Protein AF-A0A7W7AYJ3-F1 (afdb_monomer)

Mean predicted aligned error: 10.41 Å

pLDDT: mean 77.42, std 14.68, range [46.53, 96.31]

Sequence (49 aa):
MKMGVDRAYVSGMERGQQNVTLLTMWHLSEALGVRPADLLDETVEEAET

Foldseek 3Di:
DPVVVVVVVVVCCVVVVDPDDPVNLCVVCVVVVHDSVVVVDPPDDPPDD

Structure (mmCIF, N/CA/C/O backbone):
data_AF-A0A7W7AYJ3-F1
#
_entry.id   AF-A0A7W7AYJ3-F1
#
loop_
_atom_site.group_PD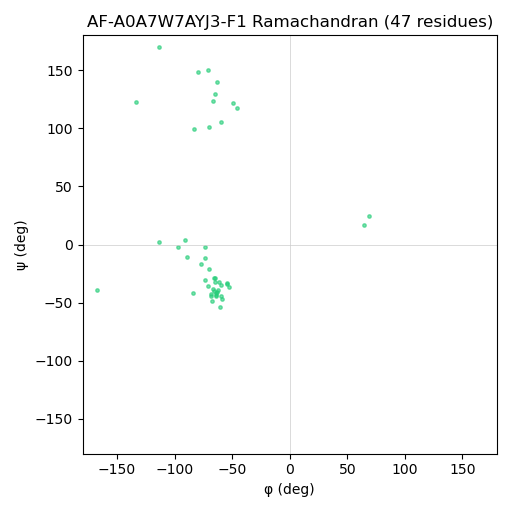B
_atom_site.id
_atom_site.type_symbol
_atom_site.label_atom_id
_atom_site.label_alt_id
_atom_site.label_comp_id
_atom_site.label_asym_id
_atom_site.label_entity_id
_atom_site.label_seq_id
_atom_site.pdbx_PDB_ins_code
_atom_site.Cartn_x
_atom_site.Cartn_y
_atom_site.Cartn_z
_atom_site.occupancy
_atom_site.B_iso_or_equiv
_atom_site.auth_seq_id
_atom_site.auth_comp_id
_atom_site.auth_asym_id
_atom_site.auth_atom_id
_atom_site.pdbx_PDB_model_num
ATOM 1 N N . MET A 1 1 ? 3.211 -14.964 -20.306 1.00 49.59 1 MET A N 1
ATOM 2 C CA . MET A 1 1 ? 4.226 -14.281 -19.473 1.00 49.59 1 MET A CA 1
ATOM 3 C C . MET A 1 1 ? 3.509 -13.311 -18.542 1.00 49.59 1 MET A C 1
ATOM 5 O O . MET A 1 1 ? 3.104 -12.274 -19.034 1.00 49.59 1 MET A O 1
ATOM 9 N N . LYS A 1 2 ? 3.252 -13.639 -17.268 1.00 53.47 2 LYS A N 1
ATOM 10 C CA . LYS A 1 2 ? 2.870 -12.619 -16.256 1.00 53.47 2 LYS A CA 1
ATOM 11 C C . LYS A 1 2 ? 2.928 -13.144 -14.818 1.00 53.47 2 LYS A C 1
ATOM 13 O O . LYS A 1 2 ? 3.520 -12.499 -13.970 1.00 53.47 2 LYS A O 1
ATOM 18 N N . MET A 1 3 ? 2.518 -14.397 -14.599 1.00 57.66 3 MET A N 1
ATOM 19 C CA . MET A 1 3 ? 2.506 -15.035 -13.268 1.00 57.66 3 MET A CA 1
ATOM 20 C C . MET A 1 3 ? 3.835 -14.981 -12.486 1.00 57.66 3 MET A C 1
ATOM 22 O O . MET A 1 3 ? 3.826 -14.811 -11.272 1.00 57.66 3 MET A O 1
ATOM 26 N N . GLY A 1 4 ? 4.989 -15.100 -13.156 1.00 57.78 4 GLY A N 1
ATOM 27 C CA . GLY A 1 4 ? 6.295 -15.063 -12.479 1.00 57.78 4 GLY A CA 1
ATOM 28 C C . GLY A 1 4 ? 6.724 -13.670 -12.002 1.00 57.78 4 GLY A C 1
ATOM 29 O O . GLY A 1 4 ? 7.410 -13.563 -10.990 1.00 57.78 4 GLY A O 1
A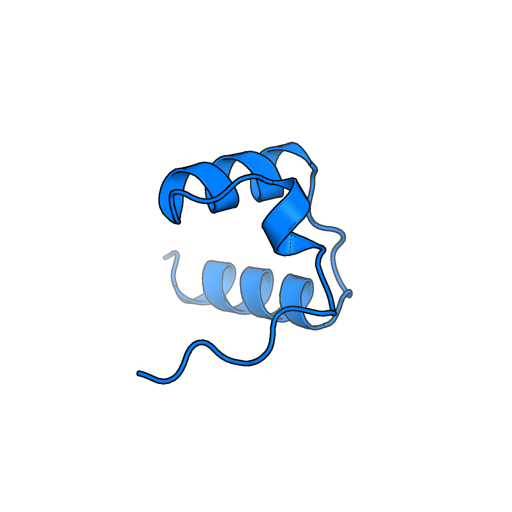TOM 30 N N . VAL A 1 5 ? 6.303 -12.612 -12.704 1.00 57.62 5 VAL A N 1
ATOM 31 C CA . VAL A 1 5 ? 6.622 -11.218 -12.350 1.00 57.62 5 VAL A CA 1
ATOM 32 C C . VAL A 1 5 ? 5.635 -10.706 -11.303 1.00 57.62 5 VAL A C 1
ATOM 34 O O . VAL A 1 5 ? 6.066 -10.117 -10.317 1.00 57.62 5 VAL A O 1
ATOM 37 N N . ASP A 1 6 ? 4.343 -11.021 -11.453 1.00 68.19 6 ASP A N 1
ATOM 38 C CA . ASP A 1 6 ? 3.307 -10.670 -10.473 1.00 68.19 6 ASP A CA 1
ATOM 39 C C . ASP A 1 6 ? 3.599 -11.279 -9.094 1.00 68.19 6 ASP A C 1
ATOM 41 O O . ASP A 1 6 ? 3.556 -10.578 -8.086 1.00 68.19 6 ASP A O 1
ATOM 45 N N . ARG A 1 7 ? 4.006 -12.555 -9.025 1.00 69.00 7 ARG A N 1
ATOM 46 C CA . ARG A 1 7 ? 4.343 -13.194 -7.742 1.00 69.00 7 ARG A CA 1
ATOM 47 C C . ARG A 1 7 ? 5.571 -12.573 -7.070 1.00 69.00 7 ARG A C 1
ATOM 49 O O . ARG A 1 7 ? 5.575 -12.406 -5.854 1.00 69.00 7 ARG A O 1
ATOM 56 N N . ALA A 1 8 ? 6.608 -12.230 -7.837 1.00 67.69 8 ALA A N 1
ATOM 57 C CA . ALA A 1 8 ? 7.798 -11.572 -7.294 1.00 67.69 8 ALA A CA 1
ATOM 58 C C . ALA A 1 8 ? 7.475 -10.159 -6.778 1.00 67.69 8 ALA A C 1
ATOM 60 O O . ALA A 1 8 ? 7.978 -9.759 -5.728 1.00 67.69 8 ALA A O 1
ATOM 61 N N . TYR A 1 9 ? 6.600 -9.440 -7.486 1.00 63.06 9 TYR A N 1
ATOM 62 C CA . TYR A 1 9 ? 6.151 -8.100 -7.125 1.00 63.06 9 TYR A CA 1
ATOM 63 C C . TYR A 1 9 ? 5.294 -8.103 -5.851 1.00 63.06 9 TYR A C 1
ATOM 65 O O . TYR A 1 9 ? 5.601 -7.372 -4.911 1.00 63.06 9 TYR A O 1
ATOM 73 N N . VAL A 1 10 ? 4.295 -8.990 -5.765 1.00 67.38 10 VAL A N 1
ATOM 74 C CA . VAL A 1 10 ? 3.457 -9.172 -4.563 1.00 67.38 10 VAL A CA 1
ATOM 75 C C . VAL A 1 10 ? 4.305 -9.547 -3.350 1.00 67.38 10 VAL A C 1
ATOM 77 O O . VAL A 1 10 ? 4.222 -8.904 -2.310 1.00 67.38 10 VAL A O 1
ATOM 80 N N . SER A 1 11 ? 5.221 -10.500 -3.513 1.00 74.00 11 SER A N 1
ATOM 81 C CA . SER A 1 11 ? 6.093 -10.945 -2.425 1.00 74.00 11 SER A CA 1
ATOM 82 C C . SER A 1 11 ? 7.066 -9.855 -1.939 1.00 74.00 11 SER A C 1
ATOM 84 O O . SER A 1 11 ? 7.472 -9.847 -0.779 1.00 74.00 11 SER A O 1
ATOM 86 N N . GLY A 1 12 ? 7.463 -8.927 -2.817 1.00 73.75 12 GLY A N 1
ATOM 87 C CA . GLY A 1 12 ? 8.244 -7.745 -2.447 1.00 73.75 12 GLY A CA 1
ATOM 88 C C . GLY A 1 12 ? 7.440 -6.714 -1.648 1.00 73.75 12 GLY A C 1
ATOM 89 O O . GLY A 1 12 ? 7.994 -6.104 -0.733 1.00 73.75 12 GLY A O 1
ATOM 90 N N . MET A 1 13 ? 6.149 -6.555 -1.956 1.00 68.19 13 MET A N 1
ATOM 91 C CA . MET A 1 13 ? 5.231 -5.679 -1.216 1.00 68.19 13 MET A CA 1
ATOM 92 C C . MET A 1 13 ? 4.948 -6.219 0.193 1.00 68.19 13 MET A C 1
ATOM 94 O O . MET A 1 13 ? 5.066 -5.468 1.154 1.00 68.19 13 MET A O 1
ATOM 98 N N . GLU A 1 14 ? 4.702 -7.525 0.343 1.00 70.25 14 GLU A N 1
ATOM 99 C CA . GLU A 1 14 ? 4.465 -8.168 1.652 1.00 70.25 14 GLU A CA 1
ATOM 100 C C . GLU A 1 14 ? 5.661 -8.056 2.612 1.00 70.25 14 GLU A C 1
ATOM 102 O O . GLU A 1 14 ? 5.491 -7.976 3.824 1.00 70.25 14 GLU A O 1
ATOM 107 N N . ARG A 1 15 ? 6.892 -8.039 2.081 1.00 76.62 15 ARG A N 1
ATOM 108 C CA . ARG A 1 15 ? 8.124 -7.907 2.882 1.00 76.62 15 ARG A CA 1
ATOM 109 C C . ARG A 1 15 ? 8.586 -6.461 3.088 1.00 76.62 15 ARG A C 1
ATOM 111 O O . ARG A 1 15 ? 9.688 -6.261 3.596 1.00 76.62 15 ARG A O 1
ATOM 118 N N . GLY A 1 16 ? 7.832 -5.466 2.614 1.00 66.31 16 GLY A N 1
ATOM 119 C CA . GLY A 1 16 ? 8.241 -4.057 2.663 1.00 66.31 16 GLY A CA 1
ATOM 120 C C . GLY A 1 16 ? 9.490 -3.729 1.830 1.00 66.31 16 GLY A C 1
ATOM 121 O O . GLY A 1 16 ? 10.117 -2.693 2.025 1.00 66.31 16 GLY A O 1
ATOM 122 N N . GLN A 1 17 ? 9.879 -4.600 0.890 1.00 69.56 17 GLN A N 1
ATOM 123 C CA . GLN A 1 17 ? 11.007 -4.364 -0.027 1.00 69.56 17 GLN A CA 1
ATOM 124 C C . GLN A 1 17 ? 10.625 -3.398 -1.161 1.00 69.56 17 GLN A C 1
ATOM 126 O O . GLN A 1 17 ? 11.486 -2.851 -1.855 1.00 69.56 17 GLN A O 1
ATOM 131 N N . GLN A 1 18 ? 9.323 -3.205 -1.370 1.00 66.81 18 GLN A N 1
ATOM 132 C CA . GLN A 1 18 ? 8.738 -2.251 -2.301 1.00 66.81 18 GLN A CA 1
ATOM 133 C C . GLN A 1 18 ? 7.616 -1.504 -1.580 1.00 66.81 18 GLN A C 1
ATOM 135 O O . GLN A 1 18 ? 6.669 -2.126 -1.105 1.00 66.81 18 GLN A O 1
ATOM 140 N N . ASN A 1 19 ? 7.711 -0.174 -1.522 1.00 74.56 19 ASN A N 1
ATOM 141 C CA . ASN A 1 19 ? 6.627 0.645 -0.990 1.00 74.56 19 ASN A CA 1
ATOM 142 C C . ASN A 1 19 ? 5.419 0.546 -1.926 1.00 74.56 19 ASN A C 1
ATOM 144 O O . ASN A 1 19 ? 5.519 0.860 -3.116 1.00 74.56 19 ASN A O 1
ATOM 148 N N . VAL A 1 20 ? 4.275 0.133 -1.383 1.00 76.75 20 VAL A N 1
ATOM 149 C 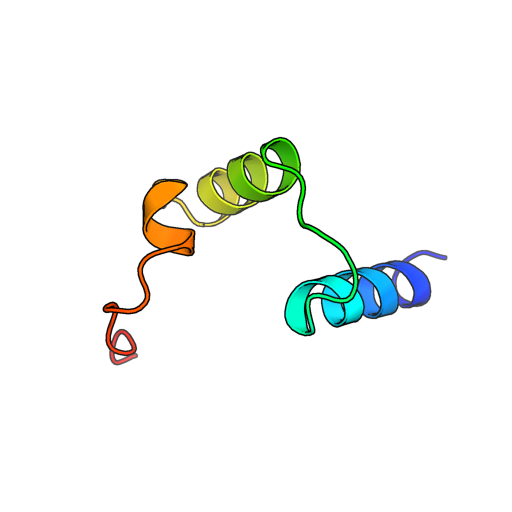CA . VAL A 1 20 ? 2.996 0.181 -2.093 1.00 76.75 20 VAL A CA 1
ATOM 150 C C . VAL A 1 20 ? 2.657 1.647 -2.353 1.00 76.75 20 VAL A C 1
ATOM 152 O O . VAL A 1 20 ? 2.721 2.483 -1.452 1.00 76.75 20 VAL A O 1
ATOM 155 N N . THR A 1 21 ? 2.318 1.987 -3.597 1.00 87.25 21 THR A N 1
ATOM 156 C CA . THR A 1 21 ? 1.853 3.346 -3.896 1.00 87.25 21 THR A CA 1
ATOM 157 C C . THR A 1 21 ? 0.461 3.557 -3.305 1.00 87.25 21 THR A C 1
ATOM 159 O O . THR A 1 21 ? -0.340 2.621 -3.259 1.00 87.25 21 THR A O 1
ATOM 162 N N . LEU A 1 22 ? 0.123 4.794 -2.933 1.00 89.44 22 LEU A N 1
ATOM 163 C CA . LEU A 1 22 ? -1.236 5.125 -2.482 1.00 89.44 22 LEU A CA 1
ATOM 164 C C . LEU A 1 22 ? -2.304 4.719 -3.514 1.00 89.44 22 LEU A C 1
ATOM 166 O O . LEU A 1 22 ? -3.390 4.295 -3.137 1.00 89.44 22 LEU A O 1
ATOM 170 N N . LEU A 1 23 ? -1.980 4.779 -4.811 1.00 92.12 23 LEU A N 1
ATOM 171 C CA . LEU A 1 23 ? -2.883 4.368 -5.888 1.00 92.12 23 LEU A CA 1
ATOM 172 C C . LEU A 1 23 ? -3.123 2.851 -5.904 1.00 92.12 23 LEU A C 1
ATOM 174 O O . LEU A 1 23 ? -4.252 2.402 -6.070 1.00 92.12 23 LEU A O 1
ATOM 178 N N . THR A 1 24 ? -2.072 2.053 -5.704 1.00 90.06 24 THR A N 1
ATOM 179 C CA . THR A 1 24 ? -2.194 0.592 -5.600 1.00 90.06 24 THR A CA 1
ATOM 180 C C . THR A 1 24 ? -3.024 0.201 -4.377 1.00 90.06 24 THR A C 1
ATOM 182 O O . THR A 1 24 ? -3.885 -0.668 -4.482 1.00 90.06 24 THR A O 1
ATOM 185 N N . MET A 1 25 ? -2.807 0.871 -3.241 1.00 90.81 25 MET A N 1
ATOM 186 C CA . MET A 1 25 ? -3.578 0.662 -2.012 1.00 90.81 25 MET A CA 1
ATOM 187 C C . MET A 1 25 ? -5.058 1.023 -2.197 1.00 90.81 25 MET A C 1
ATOM 189 O O . MET A 1 25 ? -5.932 0.284 -1.752 1.00 90.81 25 MET A O 1
ATOM 193 N N . TRP A 1 26 ? -5.345 2.114 -2.913 1.00 93.81 26 TRP A N 1
ATOM 194 C CA . TRP A 1 26 ? -6.710 2.510 -3.248 1.00 93.81 26 TRP A CA 1
ATOM 195 C C . TRP A 1 26 ? -7.427 1.441 -4.079 1.00 93.81 26 TRP A C 1
ATOM 197 O O . TRP A 1 26 ? -8.471 0.945 -3.660 1.00 93.81 26 TRP A O 1
ATOM 207 N N . HIS A 1 27 ? -6.842 1.008 -5.201 1.00 94.31 27 HIS A N 1
ATOM 208 C CA . HIS A 1 27 ? -7.447 -0.036 -6.039 1.00 94.31 27 HIS A CA 1
ATOM 209 C C . HIS A 1 27 ? -7.642 -1.358 -5.284 1.00 94.31 27 HIS A C 1
ATOM 211 O O . HIS A 1 27 ? -8.626 -2.060 -5.511 1.00 94.31 27 HIS A O 1
ATOM 217 N N . LEU A 1 28 ? -6.722 -1.700 -4.376 1.00 92.25 28 LEU A N 1
ATOM 218 C CA . LEU A 1 28 ? -6.859 -2.875 -3.520 1.00 92.25 28 LEU A CA 1
ATOM 219 C C . LEU A 1 28 ? -8.067 -2.750 -2.581 1.00 92.25 28 LEU 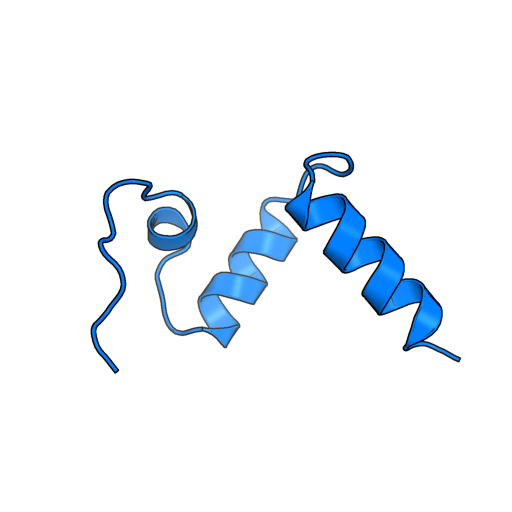A C 1
ATOM 221 O O . LEU A 1 28 ? -8.840 -3.696 -2.467 1.00 92.25 28 LEU A O 1
ATOM 225 N N . SER A 1 29 ? -8.264 -1.585 -1.958 1.00 95.00 29 SER A N 1
ATOM 226 C CA . SER A 1 29 ? -9.430 -1.344 -1.099 1.00 95.00 29 SER A CA 1
ATOM 227 C C . SER A 1 29 ? -10.753 -1.426 -1.867 1.00 95.00 29 SER A C 1
ATOM 229 O O . SER A 1 29 ? -11.697 -2.040 -1.379 1.00 95.00 29 SER A O 1
ATOM 231 N N . GLU A 1 30 ? -10.799 -0.921 -3.107 1.00 96.31 30 GLU A N 1
ATOM 232 C CA . GLU A 1 30 ? -11.980 -1.037 -3.972 1.00 96.31 30 GLU A CA 1
ATOM 233 C C . GLU A 1 30 ? -12.279 -2.494 -4.331 1.00 96.31 30 GLU A C 1
ATOM 235 O O . GLU A 1 30 ? -13.429 -2.924 -4.262 1.00 96.31 30 GLU A O 1
ATOM 240 N N . ALA A 1 31 ? -11.246 -3.271 -4.670 1.00 95.00 31 ALA A N 1
ATOM 241 C CA . ALA A 1 31 ? -11.392 -4.686 -4.999 1.00 95.00 31 ALA A CA 1
ATOM 242 C C . ALA A 1 31 ? -11.870 -5.531 -3.804 1.00 95.00 31 ALA A C 1
ATOM 244 O O . ALA A 1 31 ? -12.582 -6.515 -4.000 1.00 95.00 31 ALA A O 1
ATOM 245 N N . LEU A 1 32 ? -11.487 -5.148 -2.583 1.00 92.94 32 LEU A N 1
ATOM 246 C CA . LEU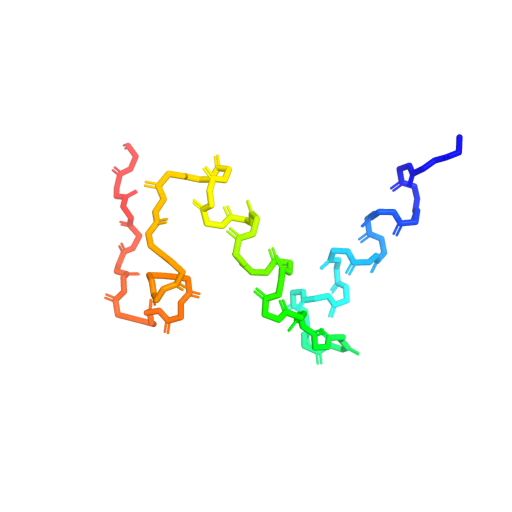 A 1 32 ? -11.883 -5.814 -1.338 1.00 92.94 32 LEU A CA 1
ATOM 247 C C . LEU A 1 32 ? -13.188 -5.264 -0.738 1.00 92.94 32 LEU A C 1
ATOM 249 O O . LEU A 1 32 ? -13.730 -5.870 0.181 1.00 92.94 32 LEU A O 1
ATOM 253 N N . GLY A 1 33 ? -13.703 -4.137 -1.238 1.00 94.12 33 GLY A N 1
ATOM 254 C CA . GLY A 1 33 ? -14.906 -3.492 -0.706 1.00 94.12 33 GLY A CA 1
ATOM 255 C C . GLY A 1 33 ? -14.726 -2.876 0.688 1.00 94.12 33 GLY A C 1
ATOM 256 O O . GLY A 1 33 ? -15.707 -2.732 1.415 1.00 94.12 33 GLY A O 1
ATOM 257 N N . VAL A 1 34 ? -13.496 -2.516 1.065 1.00 95.00 34 VAL A N 1
ATOM 258 C CA . VAL A 1 34 ? -13.156 -1.892 2.359 1.00 95.00 34 VAL A CA 1
ATOM 259 C C . VAL A 1 34 ? -12.672 -0.458 2.153 1.00 95.00 34 VAL A C 1
ATOM 261 O O . VAL A 1 34 ? -12.417 -0.034 1.024 1.00 95.00 34 VAL A O 1
ATOM 264 N N . ARG A 1 35 ? -12.520 0.327 3.223 1.00 94.56 35 ARG A N 1
ATOM 265 C CA . ARG A 1 35 ? -11.904 1.656 3.108 1.00 94.56 35 ARG A CA 1
ATOM 266 C C . ARG A 1 35 ? -10.380 1.500 3.047 1.00 94.56 35 ARG A C 1
ATOM 268 O O . ARG A 1 35 ? -9.837 0.634 3.726 1.00 94.56 35 ARG A O 1
ATOM 275 N N . PRO A 1 36 ? -9.648 2.383 2.343 1.00 92.75 36 PRO A N 1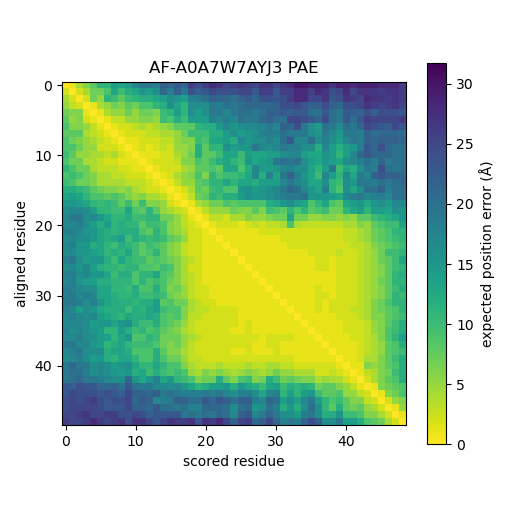
ATOM 276 C CA . PRO A 1 36 ? -8.183 2.342 2.322 1.00 92.75 36 PRO A CA 1
ATOM 277 C C . PRO A 1 36 ? -7.540 2.380 3.715 1.00 92.75 36 PRO A C 1
ATOM 279 O O . PRO A 1 36 ? -6.512 1.750 3.929 1.00 92.75 36 PRO A O 1
ATOM 282 N N . ALA A 1 37 ? -8.150 3.103 4.662 1.00 93.19 37 ALA A N 1
ATOM 283 C CA . ALA A 1 37 ? -7.671 3.181 6.042 1.00 93.19 37 ALA A CA 1
ATOM 284 C C . ALA A 1 37 ? -7.735 1.829 6.771 1.00 93.19 37 ALA A C 1
ATOM 286 O O . ALA A 1 37 ? -6.895 1.575 7.627 1.00 93.19 37 ALA A O 1
ATOM 287 N N . ASP A 1 38 ? -8.677 0.958 6.399 1.00 92.25 38 ASP A N 1
ATOM 288 C CA . ASP A 1 38 ? -8.845 -0.359 7.017 1.00 92.25 38 ASP A CA 1
ATOM 289 C C . ASP A 1 38 ? -7.678 -1.302 6.639 1.00 92.25 38 ASP A C 1
ATOM 291 O O . ASP A 1 38 ? -7.380 -2.238 7.368 1.00 92.25 38 ASP A O 1
ATOM 295 N N . LEU A 1 39 ? -6.950 -1.028 5.541 1.00 89.19 39 LEU A N 1
ATOM 296 C CA . LEU A 1 39 ? -5.742 -1.776 5.145 1.00 89.19 39 LEU A CA 1
ATOM 297 C C . LEU A 1 39 ? -4.514 -1.472 6.020 1.00 89.19 39 LEU A C 1
ATOM 299 O O . LEU A 1 39 ? -3.490 -2.141 5.890 1.00 89.19 39 LEU A O 1
ATOM 303 N N . LEU A 1 40 ? -4.591 -0.429 6.848 1.00 88.94 40 LEU A N 1
ATOM 304 C CA . LEU A 1 40 ? -3.523 0.021 7.743 1.00 88.94 40 LEU A CA 1
ATOM 305 C C . LEU A 1 40 ? -3.893 -0.165 9.220 1.00 88.94 40 LEU A C 1
ATOM 307 O O . LEU A 1 40 ? -3.136 0.252 10.095 1.00 88.94 40 LEU A O 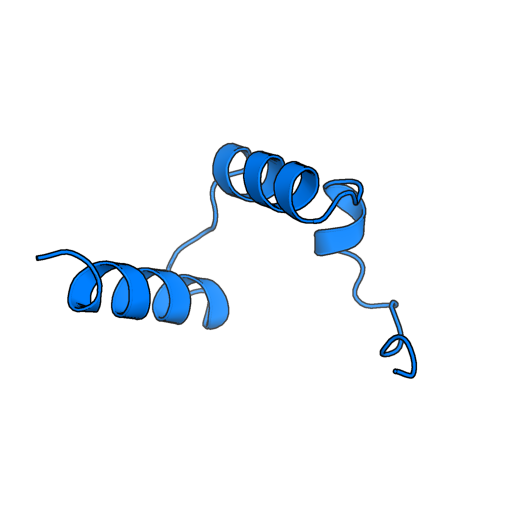1
ATOM 311 N N . ASP A 1 41 ? -5.065 -0.734 9.501 1.00 88.25 41 ASP A N 1
ATOM 312 C CA . ASP A 1 41 ? -5.541 -0.950 10.858 1.00 88.25 41 ASP A CA 1
ATOM 313 C C . ASP A 1 41 ? -4.950 -2.249 11.426 1.00 88.25 41 ASP A C 1
ATOM 315 O O . ASP A 1 41 ? -5.412 -3.353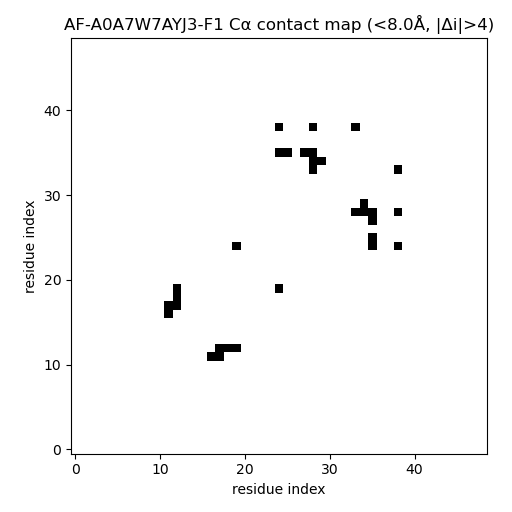 11.146 1.00 88.25 41 ASP A O 1
ATOM 319 N N . GLU A 1 42 ? -3.899 -2.107 12.234 1.00 84.31 42 GLU A N 1
ATOM 320 C CA . GLU A 1 42 ? -3.216 -3.220 12.909 1.00 84.31 42 GLU A CA 1
ATOM 321 C C . GLU A 1 42 ? -4.025 -3.809 14.081 1.00 84.31 42 GLU A C 1
ATOM 323 O O . GLU A 1 42 ? -3.578 -4.758 14.722 1.00 84.31 42 GLU A O 1
ATOM 328 N N . THR A 1 43 ? -5.202 -3.251 14.390 1.00 83.31 43 THR A N 1
ATOM 329 C CA . THR A 1 43 ? -6.066 -3.711 15.489 1.00 83.31 43 THR A CA 1
ATOM 330 C C . THR A 1 43 ? -7.183 -4.649 15.034 1.00 83.31 43 THR A C 1
ATOM 332 O O . THR A 1 43 ? -7.940 -5.144 15.869 1.00 83.31 43 THR A O 1
ATOM 335 N N . VAL A 1 44 ? -7.284 -4.919 13.727 1.00 70.69 44 VAL A N 1
ATOM 336 C CA . VAL A 1 44 ? -8.251 -5.869 13.171 1.00 70.69 44 VAL A CA 1
ATOM 337 C C . VAL A 1 44 ? -7.842 -7.286 13.576 1.00 70.69 44 VAL A C 1
ATOM 339 O O . VAL A 1 44 ? -6.934 -7.879 12.996 1.00 70.69 44 VAL A O 1
ATOM 342 N N . GLU A 1 45 ? -8.511 -7.830 14.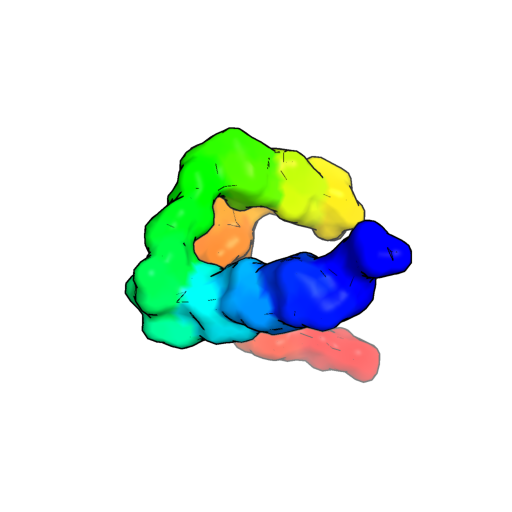591 1.00 66.38 45 GLU A N 1
ATOM 343 C CA . GLU A 1 45 ? -8.449 -9.257 14.912 1.00 66.38 45 GLU A CA 1
ATOM 344 C C . GLU A 1 45 ? -9.033 -10.063 13.741 1.00 66.38 45 GLU A C 1
ATOM 346 O O . GLU A 1 45 ? -10.006 -9.633 13.116 1.00 66.38 45 GLU A O 1
ATOM 351 N N . GLU A 1 46 ? -8.404 -11.200 13.407 1.00 62.03 46 GLU A N 1
ATOM 352 C CA . GLU A 1 46 ? -8.803 -12.060 12.287 1.00 62.03 46 GLU A CA 1
ATOM 353 C C . GLU A 1 46 ? -10.321 -12.273 12.303 1.00 62.03 46 GLU A C 1
ATOM 355 O O . GLU A 1 46 ? -10.868 -12.819 13.260 1.00 62.03 46 GLU A O 1
ATOM 360 N N . ALA A 1 47 ? -11.009 -11.818 11.250 1.00 59.78 47 ALA A N 1
ATOM 361 C CA . ALA A 1 47 ? -12.430 -12.079 11.093 1.00 59.78 47 ALA A CA 1
ATOM 362 C C . ALA A 1 47 ? -12.623 -13.602 11.037 1.00 59.78 47 ALA A C 1
ATOM 364 O O . ALA A 1 47 ? -12.258 -14.237 10.044 1.00 59.78 47 ALA A O 1
ATOM 365 N N . GLU A 1 48 ? -13.135 -14.178 12.128 1.00 54.94 48 GLU A N 1
ATOM 366 C CA . GLU A 1 48 ? -13.464 -15.598 12.230 1.00 54.94 48 GLU A CA 1
ATOM 367 C C . GLU A 1 48 ? -14.299 -16.005 11.002 1.00 54.94 48 GLU A C 1
ATOM 369 O O . GLU A 1 48 ? -15.323 -15.389 10.696 1.00 54.94 48 GLU A O 1
ATOM 374 N N . THR A 1 49 ? -13.786 -16.989 10.256 1.00 46.53 49 THR A N 1
ATOM 375 C CA . THR A 1 49 ? -14.373 -17.531 9.017 1.00 46.53 49 THR A CA 1
ATOM 376 C C . THR A 1 49 ? -15.573 -18.425 9.296 1.00 46.53 49 THR A C 1
ATOM 378 O O . THR A 1 49 ? -15.481 -19.260 10.224 1.00 46.53 49 THR A O 1
#

Organism: NCBI:txid333708

Nearest PDB structures (foldseek):
  6rmq-assembly2_B-3  TM=6.885E-01  e=1.518E-01  Deinococcus deserti
  6jq1-assembly1_A  TM=6.973E-01  e=4.734E-01  Deinococcus geothermalis DSM 11300
  5jub-assembly1_B  TM=6.743E-01  e=1.281E+00  Streptococcus thermophilus LMD-9
  3u3w-assembly1_B  TM=6.461E-01  e=3.227E+00  Bacillus thuringiensis Bt407

InterPro domains:
  IPR001387 Cro/C1-type, helix-turn-helix domain [PF01381] (2-39)
  IPR001387 Cro/C1-type, helix-turn-helix domain [PS50943] (2-39)
  IPR001387 Cro/C1-type, helix-turn-helix domain [cd00093] (2-39)
  IPR010982 Lambda repressor-like, DNA-binding domain superfamily [G3DSA:1.10.260.40] (1-47)
  IPR010982 Lambda repressor-like, DNA-binding domain superfamily [SSF47413] (2-45)

Radius of gyration: 12.69 Å; Cα contacts (8 Å, |Δi|>4): 16; chains: 1; bounding box: 26×23×35 Å

Solvent-accessible surface area (backbone atoms only — not comparable to full-atom values): 3194 Å² total; per-residue (Å²): 142,55,71,75,58,54,53,54,51,54,56,29,42,78,68,66,77,37,85,78,49,72,66,58,46,43,55,50,18,62,75,70,74,50,57,58,68,64,80,70,49,88,79,68,71,81,77,85,127

Secondary structure (DSSP, 8-state):
--HHHHHHHHHHHHTTSSPPPHHHHHHHHHHHTS-GGGGG-TT------